Protein AF-A0A101GMG6-F1 (afdb_monomer)

Mean predicted aligned error: 16.3 Å

Radius of gyration: 25.97 Å; Cα contacts (8 Å, |Δi|>4): 126; chains: 1; bounding box: 54×66×62 Å

Solvent-accessible surface area (backbone atoms only — not comparable to full-atom values): 7579 Å² total; per-residue (Å²): 117,70,67,62,55,52,52,50,51,50,51,51,52,52,52,51,52,52,50,54,71,70,52,69,68,89,64,75,79,81,72,82,72,73,79,72,73,82,74,73,78,89,72,74,68,57,70,66,56,60,53,49,51,52,44,63,76,76,42,86,53,44,70,92,57,53,42,75,78,44,80,46,78,44,59,47,99,86,69,47,71,45,35,41,37,41,34,32,33,28,30,41,94,87,42,58,26,40,37,36,37,38,38,39,66,87,72,52,75,47,79,49,75,45,72,64,82,79,70,74,79,82,127

Sequence (123 aa):
MKTRWLAFGIVIVVAFVLWRASYVPPGYETIDYETVPVLPTERYNPPLLEIWEAMVDEIPFDNRTARGPGLIMSFDANGSFTSIQFHFFADMEGDPWVHSAFVLRNGSAYLSSQRLDYRPPRA

pLDDT: mean 71.11, std 17.3, range [32.31, 90.5]

Organism: NCBI:txid2198

Foldseek 3Di:
DVVVVVVVVVVVVVVVVVVVVVPPPPPDPPPPPPPDPDPDPPPCPDVVVVQVVVCVVPPVFDPVQKDDWDWDWDADPVRHTAKIKIWTWTDDPNFIKIWIWIQGPVRDIDIDIGGPPPDPPDD

Structure (mmCIF, N/CA/C/O backbone):
data_AF-A0A101GMG6-F1
#
_entry.id   AF-A0A101GMG6-F1
#
loop_
_atom_site.group_PDB
_atom_site.id
_atom_site.type_symbol
_atom_site.label_atom_id
_atom_site.label_alt_id
_atom_site.label_comp_id
_atom_site.label_asym_id
_atom_site.label_entity_id
_atom_site.label_seq_id
_atom_site.pdbx_PDB_ins_code
_atom_site.Cartn_x
_atom_site.Cartn_y
_atom_site.Cartn_z
_atom_site.occupancy
_atom_site.B_iso_or_equiv
_atom_site.auth_seq_id
_atom_site.auth_comp_id
_atom_site.auth_asym_id
_atom_site.auth_atom_id
_atom_site.pdbx_PDB_model_num
ATOM 1 N N . MET A 1 1 ? -29.711 39.876 42.880 1.00 57.59 1 MET A N 1
ATOM 2 C CA . MET A 1 1 ? -29.802 39.751 41.402 1.00 57.59 1 MET A CA 1
ATOM 3 C C . MET A 1 1 ? -28.690 38.890 40.797 1.00 57.59 1 MET A C 1
ATOM 5 O O . MET A 1 1 ? -29.024 38.034 39.995 1.00 57.59 1 MET A O 1
ATOM 9 N N . LYS A 1 2 ? -27.413 39.032 41.195 1.00 59.44 2 LYS A N 1
ATOM 10 C CA . LYS A 1 2 ? -26.271 38.264 40.639 1.00 59.44 2 LYS A CA 1
ATOM 11 C C . LYS A 1 2 ? -26.392 36.727 40.733 1.00 59.44 2 LYS A C 1
ATOM 13 O O . LYS A 1 2 ? -26.067 36.039 39.776 1.00 59.44 2 LYS A O 1
ATOM 18 N N . THR A 1 3 ? -26.936 36.187 41.826 1.00 65.94 3 THR A N 1
ATOM 19 C CA . THR A 1 3 ? -27.059 34.728 42.044 1.00 65.94 3 THR A CA 1
ATOM 20 C C . THR A 1 3 ? -28.036 34.043 41.083 1.00 65.94 3 THR A C 1
ATOM 22 O O . THR A 1 3 ? -27.822 32.899 40.698 1.00 65.94 3 THR A O 1
ATOM 25 N N . ARG A 1 4 ? -29.092 34.749 40.652 1.00 67.69 4 ARG A N 1
ATOM 26 C CA . ARG A 1 4 ? -30.097 34.211 39.716 1.00 67.69 4 ARG A CA 1
ATOM 27 C C . ARG A 1 4 ? -29.521 34.075 38.306 1.00 67.69 4 ARG A C 1
ATOM 29 O O . ARG A 1 4 ? -29.796 33.086 37.645 1.00 67.69 4 ARG A O 1
ATOM 36 N N . TRP A 1 5 ? -28.670 35.016 37.894 1.00 75.12 5 TRP A N 1
ATOM 37 C CA . TRP A 1 5 ? -27.958 34.962 36.614 1.00 75.12 5 TRP A CA 1
ATOM 38 C C . TRP A 1 5 ? -26.876 33.878 36.588 1.00 75.12 5 TRP A C 1
ATOM 40 O O . TRP A 1 5 ? -26.721 33.205 35.575 1.00 75.12 5 TRP A O 1
ATOM 50 N N . LEU A 1 6 ? -26.187 33.653 37.714 1.00 77.06 6 LEU A N 1
ATOM 51 C CA . LEU A 1 6 ? -25.222 32.558 37.846 1.00 77.06 6 LEU A CA 1
ATOM 52 C C . LEU A 1 6 ? -25.909 31.187 37.729 1.00 77.06 6 LEU A C 1
ATOM 54 O O . LEU A 1 6 ? -25.469 30.341 36.958 1.00 77.06 6 LEU A O 1
ATOM 58 N N . ALA A 1 7 ? -27.020 30.992 38.447 1.00 81.69 7 ALA A N 1
ATOM 59 C CA . ALA A 1 7 ? -27.808 29.764 38.364 1.00 81.69 7 ALA A CA 1
ATOM 60 C C . ALA A 1 7 ? -28.344 29.529 36.943 1.00 81.69 7 ALA A C 1
ATOM 62 O O . ALA A 1 7 ? -28.291 28.411 36.442 1.00 81.69 7 ALA A O 1
ATOM 63 N N . PHE A 1 8 ? -28.789 30.592 36.267 1.00 83.00 8 PHE A N 1
ATOM 64 C CA . PHE A 1 8 ? -29.254 30.514 34.883 1.00 83.00 8 PHE A CA 1
ATOM 65 C C . PHE A 1 8 ? -28.133 30.096 33.918 1.00 83.00 8 PHE A C 1
ATOM 67 O O . PHE A 1 8 ? -28.342 29.233 33.071 1.00 83.00 8 PHE A O 1
ATOM 74 N N . GLY A 1 9 ? -26.923 30.636 34.093 1.00 81.00 9 GLY A N 1
ATOM 75 C CA . GLY A 1 9 ? -25.751 30.238 33.311 1.00 81.00 9 GLY A CA 1
ATOM 76 C C . GLY A 1 9 ? -25.376 28.767 33.508 1.00 81.00 9 GLY A C 1
ATOM 77 O O . GLY A 1 9 ? -25.133 28.062 32.532 1.00 81.00 9 GLY A O 1
ATOM 78 N N . ILE A 1 10 ? -25.401 28.277 34.752 1.00 84.88 10 ILE A N 1
ATOM 79 C CA . ILE A 1 10 ? -25.124 26.864 35.059 1.00 84.88 10 ILE A CA 1
ATOM 80 C C . ILE A 1 10 ? -26.159 25.954 34.393 1.00 84.88 10 ILE A C 1
ATOM 82 O O . ILE A 1 10 ? -25.785 24.966 33.769 1.00 84.88 10 ILE A O 1
ATOM 86 N N . VAL A 1 11 ? -27.447 26.303 34.466 1.00 90.50 11 VAL A N 1
ATOM 87 C CA . VAL A 1 11 ? -28.518 25.522 33.828 1.00 90.50 11 VAL A CA 1
ATOM 88 C C . VAL A 1 11 ? -28.322 25.440 32.313 1.00 90.50 11 VAL A C 1
ATOM 90 O O . VAL A 1 11 ? -28.464 24.359 31.749 1.00 90.50 11 VAL A O 1
ATOM 93 N N . ILE A 1 12 ? -27.934 26.540 31.658 1.00 88.50 12 ILE A N 1
ATOM 94 C CA . ILE A 1 12 ? -27.652 26.550 30.214 1.00 88.50 12 ILE A CA 1
ATOM 95 C C . ILE A 1 12 ? -26.478 25.628 29.877 1.00 88.50 12 ILE A C 1
ATOM 97 O O . ILE A 1 12 ? -26.573 24.836 28.943 1.00 88.50 12 ILE A O 1
ATOM 101 N N . VAL A 1 13 ? -25.385 25.698 30.643 1.00 86.50 13 VAL A N 1
ATOM 102 C CA . VAL A 1 13 ? -24.205 24.852 30.412 1.00 86.50 13 VAL A CA 1
ATOM 103 C C . VAL A 1 13 ? -24.545 23.378 30.619 1.00 86.50 13 VAL A C 1
ATOM 1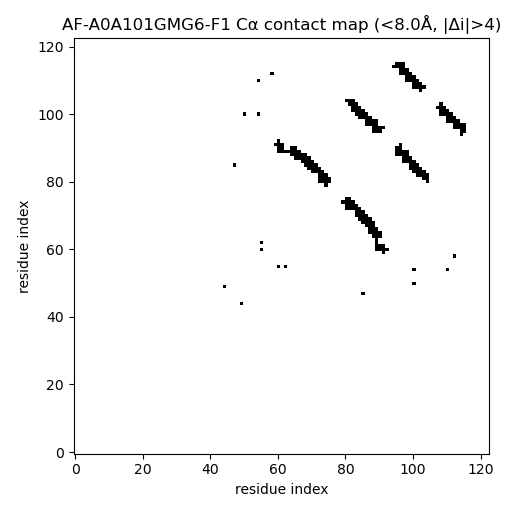05 O O . VAL A 1 13 ? -24.204 22.552 29.779 1.00 86.50 13 VAL A O 1
ATOM 108 N N . VAL A 1 14 ? -25.266 23.041 31.690 1.00 87.25 14 VAL A N 1
ATOM 109 C CA . VAL A 1 14 ? -25.686 21.661 31.973 1.00 87.25 14 VAL A CA 1
ATOM 110 C C . VAL A 1 14 ? -26.611 21.138 30.876 1.00 87.25 14 VAL A C 1
ATOM 112 O O . VAL A 1 14 ? -26.392 20.038 30.374 1.00 87.25 14 VAL A O 1
ATOM 115 N N . ALA A 1 15 ? -27.594 21.930 30.443 1.00 86.75 15 ALA A N 1
ATOM 116 C CA . ALA A 1 15 ? -28.483 21.559 29.346 1.00 86.75 15 ALA A CA 1
ATOM 117 C C . ALA A 1 15 ? -27.716 21.356 28.031 1.00 86.75 15 ALA A C 1
ATOM 119 O O . ALA A 1 15 ? -27.968 20.390 27.317 1.00 86.75 15 ALA A O 1
ATOM 120 N N . PHE A 1 16 ? -26.742 22.219 27.732 1.00 83.62 16 PHE A N 1
ATOM 121 C CA . PHE A 1 16 ? -25.915 22.107 26.532 1.00 83.62 16 PHE A CA 1
ATOM 122 C C . PHE A 1 16 ? -25.022 20.860 26.551 1.00 83.62 16 PHE A C 1
ATOM 124 O O . PHE A 1 16 ? -24.916 20.163 25.544 1.00 83.62 16 PHE A O 1
ATOM 131 N N . VAL A 1 17 ? -24.416 20.540 27.697 1.00 80.69 17 VAL A N 1
ATOM 132 C CA . VAL A 1 17 ? -23.597 19.330 27.861 1.00 80.69 17 VAL A CA 1
ATOM 133 C C . VAL A 1 17 ? -24.455 18.073 27.736 1.00 80.69 17 VAL A C 1
ATOM 135 O O . VAL A 1 17 ? -24.078 17.160 27.008 1.00 80.69 17 VAL A O 1
ATOM 138 N N . LEU A 1 18 ? -25.629 18.036 28.374 1.00 83.81 18 LEU A N 1
ATOM 139 C CA . LEU A 1 18 ? -26.563 16.910 28.262 1.00 83.81 18 LEU A CA 1
ATOM 140 C C . LEU A 1 18 ? -27.089 16.743 26.833 1.00 83.81 18 LEU A C 1
ATOM 142 O O . LEU A 1 18 ? -27.186 15.621 26.338 1.00 83.81 18 LEU A O 1
ATOM 146 N N . TRP A 1 19 ? -27.374 17.846 26.141 1.00 79.75 19 TRP A N 1
ATOM 147 C CA . TRP A 1 19 ? -27.766 17.816 24.736 1.00 79.75 19 TRP A CA 1
ATOM 148 C C . TRP A 1 19 ? -26.637 17.299 23.837 1.00 79.75 19 TRP A C 1
ATOM 150 O O . TRP A 1 19 ? -26.870 16.450 22.987 1.00 79.75 19 TRP A O 1
ATOM 160 N N . ARG A 1 20 ? -25.390 17.731 24.053 1.00 72.69 20 ARG A N 1
ATOM 161 C CA . ARG A 1 20 ? -24.231 17.226 23.295 1.00 72.69 20 ARG A CA 1
ATOM 162 C C . ARG A 1 20 ? -23.899 15.770 23.607 1.00 72.69 20 ARG A C 1
ATOM 164 O O . ARG A 1 20 ? -23.458 15.071 22.707 1.00 72.69 20 ARG A O 1
ATOM 171 N N . ALA A 1 21 ? -24.124 15.317 24.837 1.00 69.94 21 ALA A N 1
ATOM 172 C CA . ALA A 1 21 ? -23.944 13.918 25.219 1.00 69.94 21 ALA A CA 1
ATOM 173 C C . ALA A 1 21 ? -25.036 13.003 24.637 1.00 69.94 21 ALA A C 1
ATOM 175 O O . ALA A 1 21 ? -24.769 11.843 24.347 1.00 69.94 21 ALA A O 1
ATOM 176 N N . SER A 1 22 ? -26.254 13.523 24.448 1.00 69.19 22 SER A N 1
ATOM 177 C CA . SER A 1 22 ? -27.352 12.813 23.770 1.00 69.19 22 SER A CA 1
ATOM 178 C C . SER A 1 22 ? -27.296 12.938 22.245 1.00 69.19 22 SER A C 1
ATOM 180 O O . SER A 1 22 ? -27.883 12.121 21.538 1.00 69.19 22 SER A O 1
ATOM 182 N N . TYR A 1 23 ? -26.554 13.917 21.725 1.00 62.00 23 TYR A N 1
ATOM 183 C CA . TYR A 1 23 ? -26.248 14.037 20.308 1.00 62.00 23 TYR A CA 1
ATOM 184 C C . TYR A 1 23 ? -25.135 13.059 19.929 1.00 62.00 23 TYR A C 1
ATOM 186 O O . TYR A 1 23 ? -23.961 13.416 19.834 1.00 62.00 23 TYR A O 1
ATOM 194 N N . VAL A 1 24 ? -25.522 11.811 19.686 1.00 56.03 24 VAL A N 1
ATOM 195 C CA . VAL A 1 24 ? -24.727 10.899 18.866 1.00 56.03 24 VAL A CA 1
ATOM 196 C C . VAL A 1 24 ? -24.860 11.435 17.435 1.00 56.03 24 VAL A C 1
ATOM 198 O O . VAL A 1 24 ? -25.974 11.424 16.904 1.00 56.03 24 VAL A O 1
ATOM 201 N N . PRO A 1 25 ? -23.792 11.981 16.810 1.00 53.28 25 PRO A N 1
ATOM 202 C CA . PRO A 1 25 ? -23.842 12.266 15.378 1.00 53.28 25 PRO A CA 1
ATOM 203 C C . PRO A 1 25 ? -24.280 10.972 14.695 1.00 53.28 25 PRO A C 1
ATOM 205 O O . PRO A 1 25 ? -23.832 9.930 15.172 1.00 53.28 25 PRO A O 1
ATOM 208 N N . PRO A 1 26 ? -25.127 10.994 13.650 1.00 50.41 26 PRO A N 1
ATOM 209 C CA . PRO A 1 26 ? -25.463 9.779 12.920 1.00 50.41 26 PRO A CA 1
ATOM 210 C C . PRO A 1 26 ? -24.149 9.111 12.519 1.00 50.41 26 PRO A C 1
ATOM 212 O O . PRO A 1 26 ? -23.423 9.590 11.648 1.00 50.41 26 PRO A O 1
ATOM 215 N N . GLY A 1 27 ? -23.786 8.085 13.287 1.00 46.09 27 GLY A N 1
ATOM 216 C CA . GLY A 1 27 ? -22.627 7.273 13.027 1.00 46.09 27 GLY A CA 1
ATOM 217 C C . GLY A 1 27 ? -22.913 6.592 11.712 1.00 46.09 27 GLY A C 1
ATOM 218 O O . GLY A 1 27 ? -24.055 6.199 11.461 1.00 46.09 27 GLY A O 1
ATOM 219 N N . TYR A 1 28 ? -21.885 6.510 10.874 1.00 41.25 28 TYR A N 1
ATOM 220 C CA . TYR A 1 28 ? -21.851 5.582 9.756 1.00 41.25 28 TYR A CA 1
ATOM 221 C C . TYR A 1 28 ? -22.570 4.306 10.162 1.00 41.25 28 TYR A C 1
ATOM 223 O O . TYR A 1 28 ? -22.289 3.793 11.249 1.00 41.25 28 TYR A O 1
ATOM 231 N N . GLU A 1 29 ? -23.526 3.892 9.328 1.00 38.75 29 GLU A N 1
ATOM 232 C CA . GLU A 1 29 ? -24.294 2.665 9.491 1.00 38.75 29 GLU A CA 1
ATOM 233 C C . GLU A 1 29 ? -23.401 1.618 10.149 1.00 38.75 29 GLU A C 1
ATOM 235 O O . GLU A 1 29 ? -22.353 1.250 9.611 1.00 38.75 29 GLU A O 1
ATOM 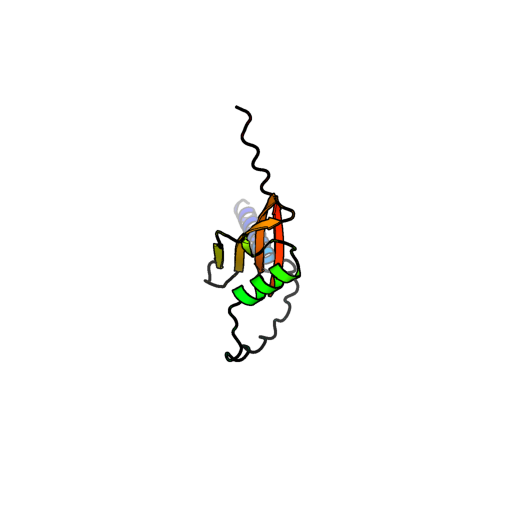240 N N . THR A 1 30 ? -23.753 1.218 11.370 1.00 41.06 30 THR A N 1
ATOM 241 C CA . THR A 1 30 ? -23.163 0.037 11.979 1.00 41.06 30 THR A CA 1
ATOM 242 C C . THR A 1 30 ? -23.575 -1.114 11.086 1.00 41.06 30 THR A C 1
ATOM 244 O O . THR A 1 30 ? -24.676 -1.641 11.210 1.00 41.06 30 THR A O 1
ATOM 247 N N . ILE A 1 31 ? -22.714 -1.435 10.124 1.00 40.81 31 ILE A N 1
ATOM 248 C CA . ILE A 1 31 ? -22.756 -2.697 9.412 1.00 40.81 31 ILE A CA 1
ATOM 249 C C . ILE A 1 31 ? -22.563 -3.739 10.508 1.00 40.81 31 ILE A C 1
ATOM 251 O O . ILE A 1 31 ? -21.506 -3.781 11.143 1.00 40.81 31 ILE A O 1
ATOM 255 N N . ASP A 1 32 ? -23.611 -4.512 10.781 1.00 32.62 32 ASP A N 1
ATOM 256 C CA . ASP A 1 32 ? -23.504 -5.714 11.593 1.00 32.62 32 ASP A CA 1
ATOM 257 C C . ASP A 1 32 ? -22.486 -6.623 10.904 1.00 32.62 32 ASP A C 1
ATOM 259 O O . ASP A 1 32 ? -22.763 -7.255 9.885 1.00 32.62 32 ASP A O 1
ATOM 263 N N . TYR A 1 33 ? -21.264 -6.649 11.431 1.00 37.41 33 TYR A N 1
ATOM 264 C CA . TYR A 1 33 ? -20.312 -7.681 11.073 1.00 37.41 33 TYR A CA 1
ATOM 265 C C . TYR A 1 33 ? -20.753 -8.938 11.812 1.00 37.41 33 TYR A C 1
ATOM 267 O O . TYR A 1 33 ? -20.390 -9.155 12.970 1.00 37.41 33 TYR A O 1
ATOM 275 N N . GLU A 1 34 ? -21.537 -9.778 11.134 1.00 32.59 34 GLU A N 1
ATOM 276 C CA . GLU A 1 34 ? -21.513 -11.204 11.431 1.00 32.59 34 GLU A CA 1
ATOM 277 C C . GLU A 1 34 ? -20.041 -11.611 11.437 1.00 32.59 34 GLU A C 1
ATOM 279 O O . GLU A 1 34 ? -19.308 -11.404 10.466 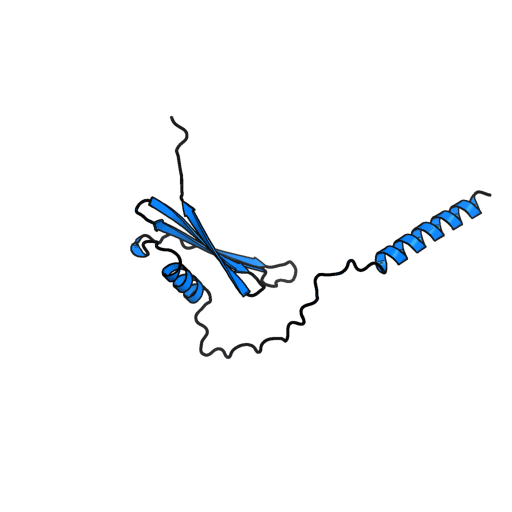1.00 32.59 34 GLU A O 1
ATOM 284 N N . THR A 1 35 ? -19.578 -12.092 12.587 1.00 40.66 35 THR A N 1
ATOM 285 C CA . THR A 1 35 ? -18.223 -12.605 12.728 1.00 40.66 35 THR A CA 1
ATOM 286 C C . THR A 1 35 ? -18.111 -13.802 11.799 1.00 40.66 35 THR A C 1
ATOM 288 O O . THR A 1 35 ? -18.558 -14.903 12.113 1.00 40.66 35 THR A O 1
ATOM 291 N N . VAL A 1 36 ? -17.572 -13.554 10.604 1.00 39.44 36 VAL A N 1
ATOM 292 C CA . VAL A 1 36 ? -17.289 -14.591 9.618 1.00 39.44 36 VAL A CA 1
ATOM 293 C C . VAL A 1 36 ? -16.435 -15.638 10.335 1.00 39.44 36 VAL A C 1
ATOM 295 O O . VAL A 1 36 ? -15.435 -15.267 10.962 1.00 39.44 36 VAL A O 1
ATOM 298 N N . PRO A 1 37 ? -16.836 -16.921 10.328 1.00 40.97 37 PRO A N 1
ATOM 299 C CA . PRO A 1 37 ? -16.118 -17.953 11.052 1.00 40.97 37 PRO A CA 1
ATOM 300 C C . PRO A 1 37 ? -14.668 -17.967 10.580 1.00 40.97 37 PRO A C 1
ATOM 302 O O . PRO A 1 37 ? -14.398 -17.956 9.378 1.00 40.97 37 PRO A O 1
ATOM 305 N N . VAL A 1 38 ? -13.750 -17.966 11.548 1.00 43.72 38 VAL A N 1
ATOM 306 C CA . VAL A 1 38 ? -12.312 -18.127 11.325 1.00 43.72 38 VAL A CA 1
ATOM 307 C C . VAL A 1 38 ? -12.127 -19.307 10.376 1.00 43.72 38 VAL A C 1
ATOM 309 O O . VAL A 1 38 ? -12.454 -20.442 10.728 1.00 43.72 38 VAL A O 1
ATOM 312 N N . LEU A 1 39 ? -11.681 -19.027 9.148 1.00 34.47 39 LEU A N 1
ATOM 313 C CA . LEU A 1 39 ? -11.496 -20.064 8.143 1.00 34.47 39 LEU A CA 1
ATOM 314 C C . LEU A 1 39 ? -10.448 -21.066 8.660 1.00 34.47 39 LEU A C 1
ATOM 316 O O . LEU A 1 39 ? -9.390 -20.644 9.136 1.00 34.47 39 LEU A O 1
ATOM 320 N N . PRO A 1 40 ? -10.736 -22.380 8.610 1.00 32.31 40 PRO A N 1
ATOM 321 C CA . PRO A 1 40 ? -9.855 -23.400 9.151 1.00 32.31 40 PRO A CA 1
ATOM 322 C C . PRO A 1 40 ? -8.479 -23.374 8.480 1.00 32.31 40 PRO A C 1
ATOM 324 O O . PRO A 1 40 ? -8.331 -23.262 7.263 1.00 32.31 40 PRO A O 1
ATOM 327 N N . THR A 1 41 ? -7.470 -23.498 9.332 1.00 41.78 41 THR A N 1
ATOM 328 C CA . THR A 1 41 ? -6.043 -23.207 9.157 1.00 41.78 41 THR A CA 1
ATOM 329 C C . THR A 1 41 ? -5.288 -24.098 8.160 1.00 41.78 41 THR A C 1
ATOM 331 O O . THR A 1 41 ? -4.068 -24.007 8.072 1.00 41.78 41 THR A O 1
ATOM 334 N N . GLU A 1 42 ? -5.967 -24.948 7.388 1.00 34.38 42 GLU A N 1
ATOM 335 C CA . GLU A 1 42 ? -5.318 -25.886 6.454 1.00 34.38 42 GLU A CA 1
ATOM 336 C C . GLU A 1 42 ? -4.981 -25.260 5.090 1.00 34.38 42 GLU A C 1
ATOM 338 O O . GLU A 1 42 ? -4.323 -25.884 4.260 1.00 34.38 42 GLU A O 1
ATOM 343 N N . ARG A 1 43 ? -5.395 -24.007 4.859 1.00 33.75 43 ARG A N 1
ATOM 344 C CA . ARG A 1 43 ? -5.192 -23.276 3.598 1.00 33.75 43 ARG A CA 1
ATOM 345 C C . ARG A 1 43 ? -4.567 -21.888 3.793 1.00 33.75 43 ARG A C 1
ATOM 347 O O . ARG A 1 43 ? -4.779 -21.008 2.969 1.00 33.75 43 ARG A O 1
ATOM 354 N N . TYR A 1 44 ? -3.834 -21.671 4.889 1.00 37.09 44 TYR A N 1
ATOM 355 C CA . TYR A 1 44 ? -3.194 -20.382 5.173 1.00 37.09 44 TYR A CA 1
ATOM 356 C C . TYR A 1 44 ? -1.941 -20.211 4.305 1.00 37.09 44 TYR A C 1
ATOM 358 O O . TYR A 1 44 ? -0.809 -20.392 4.754 1.00 37.09 44 TYR A O 1
ATOM 366 N N . ASN A 1 45 ? -2.152 -19.882 3.033 1.00 40.69 45 ASN A N 1
ATOM 367 C CA . ASN A 1 45 ? -1.129 -19.210 2.254 1.00 40.69 45 ASN A CA 1
ATOM 368 C C . ASN A 1 45 ? -0.968 -17.825 2.903 1.00 40.69 45 ASN A C 1
ATOM 370 O O . ASN A 1 45 ? -1.974 -17.151 3.125 1.00 40.69 45 ASN A O 1
ATOM 374 N N . PRO A 1 46 ? 0.234 -17.406 3.329 1.00 50.53 46 PRO A N 1
ATOM 375 C CA . PRO A 1 46 ? 0.389 -16.105 3.963 1.00 50.53 46 PRO A CA 1
ATOM 376 C C . PRO A 1 46 ? -0.182 -15.025 3.027 1.00 50.53 46 PRO A C 1
ATOM 378 O O . PRO A 1 46 ? 0.054 -15.117 1.823 1.00 50.53 46 PRO A O 1
ATOM 381 N N . PRO A 1 47 ? -0.877 -13.991 3.543 1.00 63.81 47 PRO A N 1
ATOM 382 C CA . PRO A 1 47 ? -1.533 -12.964 2.720 1.00 63.81 47 PRO A CA 1
ATOM 383 C C . PRO A 1 47 ? -0.582 -12.306 1.710 1.00 63.81 47 PRO A C 1
ATOM 385 O O . PRO A 1 47 ? -1.011 -11.803 0.683 1.00 63.81 47 PRO A O 1
ATOM 388 N N . LEU A 1 48 ? 0.728 -12.360 1.962 1.00 66.25 48 LEU A N 1
ATOM 389 C CA . LEU A 1 48 ? 1.771 -11.954 1.025 1.00 66.25 48 LEU A CA 1
ATOM 390 C C . LEU A 1 48 ? 1.760 -12.697 -0.314 1.00 66.25 48 LEU A C 1
ATOM 392 O O . LEU A 1 48 ? 2.030 -12.052 -1.320 1.00 66.25 48 LEU A O 1
ATOM 396 N N . LEU A 1 49 ? 1.498 -14.009 -0.347 1.00 72.88 49 LEU A N 1
ATOM 397 C CA . LEU A 1 49 ? 1.506 -14.753 -1.609 1.00 72.88 49 LEU A CA 1
ATOM 398 C C . LEU A 1 49 ? 0.297 -14.371 -2.464 1.00 72.88 49 LEU A C 1
ATOM 400 O O . LEU A 1 49 ? 0.464 -14.096 -3.641 1.00 72.88 49 LEU A O 1
ATOM 404 N N . GLU A 1 50 ? -0.883 -14.262 -1.856 1.00 74.38 50 GLU A N 1
ATOM 405 C CA . GLU A 1 50 ? -2.099 -13.827 -2.555 1.00 74.38 50 GLU A CA 1
ATOM 406 C C . GLU A 1 50 ? -1.971 -12.383 -3.059 1.00 74.38 50 GLU A C 1
ATOM 408 O O . GLU A 1 50 ? -2.329 -12.084 -4.194 1.00 74.38 50 GLU A O 1
ATOM 413 N N . ILE A 1 51 ? -1.399 -11.486 -2.246 1.00 74.00 51 ILE A N 1
ATOM 414 C CA . ILE A 1 51 ? -1.086 -10.112 -2.665 1.00 74.00 51 ILE A CA 1
ATOM 415 C C . ILE A 1 51 ? -0.098 -10.120 -3.835 1.00 74.00 51 ILE A C 1
ATOM 417 O O . ILE A 1 51 ? -0.267 -9.364 -4.788 1.00 74.00 51 ILE A O 1
ATOM 421 N N . TRP A 1 52 ? 0.939 -10.952 -3.761 1.00 79.44 52 TRP A N 1
ATOM 422 C CA . TRP A 1 52 ? 1.946 -11.063 -4.808 1.00 79.44 52 TRP A CA 1
ATOM 423 C C . TRP A 1 52 ? 1.354 -11.583 -6.121 1.00 79.44 52 TRP A C 1
ATOM 425 O O . TRP A 1 52 ? 1.589 -10.986 -7.167 1.00 79.44 52 TRP A O 1
ATOM 435 N N . GLU A 1 53 ? 0.565 -12.654 -6.062 1.00 81.25 53 GLU A N 1
ATOM 436 C CA . GLU A 1 53 ? -0.145 -13.229 -7.208 1.00 81.25 53 GLU A CA 1
ATOM 437 C C . GLU A 1 53 ? -1.090 -12.198 -7.835 1.00 81.25 53 GLU A C 1
ATOM 439 O O . GLU A 1 53 ? -0.983 -11.933 -9.029 1.00 81.25 53 GLU A O 1
ATOM 444 N N . ALA A 1 54 ? -1.903 -11.508 -7.028 1.00 79.19 54 ALA A N 1
ATOM 445 C CA . ALA A 1 54 ? -2.778 -10.441 -7.514 1.00 79.19 54 ALA A CA 1
ATOM 446 C C . ALA A 1 54 ? -1.999 -9.301 -8.189 1.00 79.19 54 ALA A C 1
ATOM 448 O O . ALA A 1 54 ? -2.443 -8.743 -9.188 1.00 79.19 54 ALA A O 1
ATOM 449 N N . MET A 1 55 ? -0.820 -8.944 -7.672 1.00 78.69 55 MET A N 1
ATOM 450 C CA . MET A 1 55 ? 0.028 -7.943 -8.316 1.00 78.69 55 MET A CA 1
ATOM 451 C C . MET A 1 55 ? 0.588 -8.433 -9.649 1.00 78.69 55 MET A C 1
ATOM 453 O O . MET A 1 55 ? 0.606 -7.652 -10.593 1.00 78.69 55 MET A O 1
ATOM 457 N N . VAL A 1 56 ? 1.040 -9.686 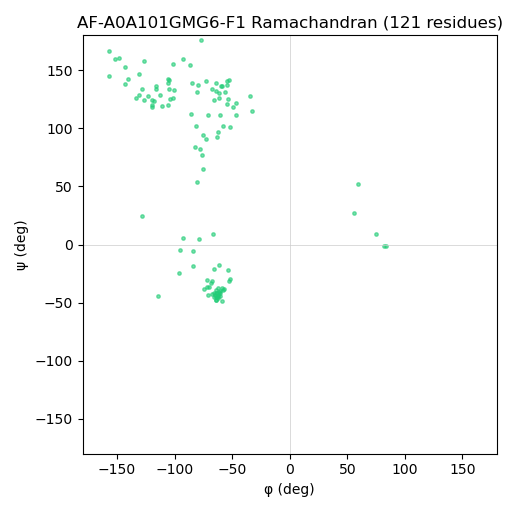-9.735 1.00 82.38 56 VAL A N 1
ATOM 458 C CA . VAL A 1 56 ? 1.540 -10.279 -10.987 1.00 82.38 56 VAL A CA 1
ATOM 459 C C . VAL A 1 56 ? 0.440 -10.344 -12.050 1.00 82.38 56 VAL A C 1
ATOM 461 O O . VAL A 1 56 ? 0.724 -10.102 -13.222 1.00 82.38 56 VAL A O 1
ATOM 464 N N . ASP A 1 57 ? -0.795 -10.638 -11.647 1.00 79.06 57 ASP A N 1
ATOM 465 C CA . ASP A 1 57 ? -1.932 -10.758 -12.562 1.00 79.06 57 ASP A CA 1
ATOM 466 C C . ASP A 1 57 ? -2.427 -9.393 -13.072 1.00 79.06 57 ASP A C 1
ATOM 468 O O . ASP A 1 57 ? -2.775 -9.256 -14.245 1.00 79.06 57 ASP A O 1
ATOM 472 N N . GLU A 1 58 ? -2.432 -8.368 -12.214 1.00 79.50 58 GLU A N 1
ATOM 473 C CA . GLU A 1 58 ? -3.026 -7.058 -12.524 1.00 79.50 58 GLU A CA 1
ATOM 474 C C . GLU A 1 58 ? -2.013 -6.019 -13.030 1.00 79.50 58 GLU A C 1
ATOM 476 O O . GLU A 1 58 ? -2.381 -5.057 -13.710 1.00 79.50 58 GLU A O 1
ATOM 481 N N . ILE A 1 59 ? -0.730 -6.162 -12.684 1.00 81.06 59 ILE A N 1
ATOM 482 C CA . ILE A 1 59 ? 0.306 -5.168 -12.973 1.00 81.06 59 ILE A CA 1
ATOM 483 C C . ILE A 1 59 ? 1.390 -5.805 -13.859 1.00 81.06 59 ILE A C 1
ATOM 485 O O . ILE A 1 59 ? 2.098 -6.704 -13.410 1.00 81.06 59 ILE A O 1
ATOM 489 N N . PRO A 1 60 ? 1.619 -5.301 -15.088 1.00 85.25 60 PRO A N 1
ATOM 490 C CA . PRO A 1 60 ? 2.550 -5.905 -16.044 1.00 85.25 60 PRO A CA 1
ATOM 491 C C . PRO A 1 60 ? 4.025 -5.537 -15.772 1.00 85.25 60 PRO A C 1
ATOM 493 O O . PRO A 1 60 ? 4.718 -5.016 -16.647 1.00 85.25 60 PRO A O 1
ATOM 496 N N . PHE A 1 61 ? 4.520 -5.7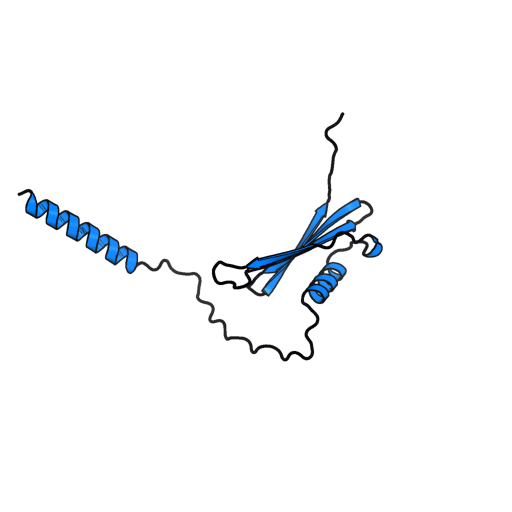68 -14.556 1.00 84.94 61 PHE A N 1
ATOM 497 C CA . PHE A 1 61 ? 5.933 -5.566 -14.207 1.00 84.94 61 PHE A CA 1
ATOM 498 C C . PHE A 1 61 ? 6.791 -6.807 -14.520 1.00 84.94 61 PHE A C 1
ATOM 500 O O . PHE A 1 61 ? 6.307 -7.940 -14.516 1.00 84.94 61 PHE A O 1
ATOM 507 N N . ASP A 1 62 ? 8.094 -6.622 -14.752 1.00 87.75 62 ASP A N 1
ATOM 508 C CA . ASP A 1 62 ? 9.038 -7.733 -14.912 1.00 87.75 62 ASP A CA 1
ATOM 509 C C . ASP A 1 62 ? 9.478 -8.271 -13.545 1.00 87.75 62 ASP A C 1
ATOM 511 O O . ASP A 1 62 ? 10.362 -7.725 -12.879 1.00 87.75 62 ASP A O 1
ATOM 515 N N . ASN A 1 63 ? 8.900 -9.403 -13.148 1.00 84.00 63 ASN A N 1
ATOM 516 C CA . ASN A 1 63 ? 9.223 -10.103 -11.906 1.00 84.00 63 ASN A CA 1
ATOM 517 C C . ASN A 1 63 ? 10.736 -10.390 -11.739 1.00 84.00 63 ASN A C 1
ATOM 519 O O . ASN A 1 63 ? 11.265 -10.339 -10.632 1.00 84.00 63 ASN A O 1
ATOM 523 N N . ARG A 1 64 ? 11.498 -10.600 -12.822 1.00 88.44 64 ARG A N 1
ATOM 524 C CA . ARG A 1 64 ? 12.952 -10.860 -12.724 1.00 88.44 64 ARG A CA 1
ATOM 525 C C . ARG A 1 64 ? 13.748 -9.669 -12.198 1.00 88.44 64 ARG A C 1
ATOM 527 O O . ARG A 1 64 ? 14.868 -9.844 -11.723 1.00 88.44 64 ARG A O 1
ATOM 534 N N . THR A 1 65 ? 13.182 -8.473 -12.304 1.00 88.44 65 THR A N 1
ATOM 535 C CA . THR A 1 65 ? 13.787 -7.223 -11.833 1.00 88.44 65 THR A CA 1
ATOM 536 C C . THR A 1 65 ? 13.319 -6.835 -10.430 1.00 88.44 65 THR A C 1
ATOM 538 O O . THR A 1 65 ? 13.842 -5.873 -9.859 1.00 88.44 65 THR A O 1
ATOM 541 N N . ALA A 1 66 ? 12.374 -7.597 -9.861 1.00 87.44 66 ALA A N 1
ATOM 542 C CA . ALA A 1 66 ? 11.789 -7.323 -8.562 1.00 87.44 66 ALA A CA 1
ATOM 543 C C . ALA A 1 66 ? 12.846 -7.349 -7.453 1.00 87.44 66 ALA A C 1
ATOM 545 O O . ALA A 1 66 ? 13.596 -8.313 -7.281 1.00 87.44 66 ALA A O 1
ATOM 546 N N . ARG A 1 67 ? 12.913 -6.265 -6.680 1.00 86.19 67 ARG A N 1
ATOM 547 C CA . ARG A 1 67 ? 13.915 -6.068 -5.630 1.00 86.19 67 ARG A CA 1
ATOM 548 C C . ARG A 1 67 ? 13.406 -5.176 -4.507 1.00 86.19 67 ARG A C 1
ATOM 550 O O . ARG A 1 67 ? 12.486 -4.382 -4.682 1.00 86.19 67 ARG A O 1
ATOM 557 N N . GLY A 1 68 ? 14.064 -5.283 -3.355 1.00 83.75 68 GLY A N 1
ATOM 558 C CA . GLY A 1 68 ? 13.768 -4.475 -2.170 1.00 83.75 68 GLY A CA 1
ATOM 559 C C . GLY A 1 68 ? 12.337 -4.637 -1.646 1.00 83.75 68 GLY A C 1
ATOM 560 O O . GLY A 1 68 ? 11.668 -3.618 -1.485 1.00 83.75 68 GLY A O 1
ATOM 561 N N . PRO A 1 69 ? 11.849 -5.870 -1.403 1.00 86.19 69 PRO A N 1
ATOM 562 C CA . PRO A 1 69 ? 10.531 -6.061 -0.819 1.00 86.19 69 PRO A CA 1
ATOM 563 C C . PRO A 1 69 ? 10.488 -5.477 0.597 1.00 86.19 69 PRO A C 1
ATOM 565 O O . PRO A 1 69 ? 11.361 -5.747 1.426 1.00 86.19 69 PRO A O 1
ATOM 568 N N . GLY A 1 70 ? 9.453 -4.697 0.876 1.00 85.44 70 GLY A N 1
ATOM 569 C CA . GLY A 1 70 ? 9.174 -4.107 2.173 1.00 85.44 70 GLY A CA 1
ATOM 570 C C . GLY A 1 70 ? 7.746 -4.408 2.604 1.00 85.44 70 GLY A C 1
ATOM 571 O O . GLY A 1 70 ? 6.802 -4.254 1.831 1.00 85.44 70 GLY A O 1
ATOM 572 N N . LEU A 1 71 ? 7.592 -4.826 3.859 1.00 85.06 71 LEU A N 1
ATOM 573 C CA . LEU A 1 71 ? 6.301 -5.052 4.496 1.00 85.06 71 LEU A CA 1
ATOM 574 C C . LEU A 1 71 ? 6.161 -4.100 5.680 1.00 85.06 71 LEU A C 1
ATOM 576 O O . LEU A 1 71 ? 6.982 -4.114 6.595 1.00 85.06 71 LEU A O 1
ATOM 580 N N . ILE A 1 72 ? 5.107 -3.296 5.672 1.00 85.69 72 ILE A N 1
ATOM 581 C CA . ILE A 1 72 ? 4.759 -2.386 6.758 1.00 85.69 72 ILE A CA 1
ATOM 582 C C . ILE A 1 72 ? 3.381 -2.791 7.262 1.00 85.69 72 ILE A C 1
ATOM 584 O O . ILE A 1 72 ? 2.425 -2.856 6.495 1.00 85.69 72 ILE A O 1
ATOM 588 N N . MET A 1 73 ? 3.280 -3.067 8.558 1.00 84.75 73 MET A N 1
ATOM 589 C CA . MET A 1 73 ? 2.011 -3.355 9.218 1.00 84.75 73 MET A CA 1
ATOM 590 C C . MET A 1 73 ? 1.691 -2.226 10.184 1.00 84.75 73 MET A C 1
ATOM 592 O O . MET A 1 73 ? 2.520 -1.861 11.017 1.00 84.75 73 MET A O 1
ATOM 596 N N . SER A 1 74 ? 0.486 -1.688 10.065 1.00 83.44 74 SER A N 1
ATOM 597 C CA . SER A 1 74 ? -0.032 -0.656 10.951 1.00 83.44 74 SER A CA 1
ATOM 598 C C . SER A 1 74 ? -1.047 -1.254 11.917 1.00 83.44 74 SER A C 1
ATOM 600 O O . SER A 1 74 ? -1.845 -2.119 11.548 1.00 83.44 74 SER A O 1
ATOM 602 N N . PHE A 1 75 ? -1.015 -0.773 13.158 1.00 82.19 75 PHE A N 1
ATOM 603 C CA . PHE A 1 75 ? -1.916 -1.176 14.232 1.00 82.19 75 PHE A CA 1
ATOM 604 C C . PHE A 1 75 ? -2.494 0.074 14.896 1.00 82.19 75 PHE A C 1
ATOM 606 O O . PHE A 1 75 ? -1.836 1.114 14.962 1.00 82.19 75 PHE A O 1
ATOM 613 N N . ASP A 1 76 ? -3.733 -0.014 15.366 1.00 82.69 76 ASP A N 1
ATOM 614 C CA . ASP A 1 76 ? -4.350 1.026 16.179 1.00 82.69 76 ASP A CA 1
ATOM 615 C C . ASP A 1 76 ? -3.846 0.977 17.632 1.00 82.69 76 ASP A C 1
ATOM 617 O O . ASP A 1 76 ? -3.081 0.097 18.033 1.00 82.69 76 ASP A O 1
ATOM 621 N N . ALA A 1 77 ? -4.282 1.942 18.446 1.00 81.94 77 ALA A N 1
ATOM 622 C CA . ALA A 1 77 ? -3.889 2.043 19.853 1.00 81.94 77 ALA A CA 1
ATOM 623 C C . ALA A 1 77 ? -4.314 0.830 20.705 1.00 81.94 77 ALA A C 1
ATOM 625 O O . ALA A 1 77 ? -3.759 0.620 21.781 1.00 81.94 77 ALA A O 1
ATOM 626 N N . ASN A 1 78 ? -5.267 0.026 20.223 1.00 83.81 78 ASN A N 1
ATOM 627 C CA . ASN A 1 78 ? -5.738 -1.186 20.888 1.00 83.81 78 ASN A CA 1
ATOM 628 C C . ASN A 1 78 ? -4.982 -2.436 20.404 1.00 83.81 78 ASN A C 1
ATOM 630 O O . ASN A 1 78 ? -5.346 -3.552 20.770 1.00 83.81 78 ASN A O 1
ATOM 634 N N . GLY A 1 79 ? -3.959 -2.267 19.559 1.00 73.25 79 GLY A N 1
ATOM 635 C CA . GLY A 1 79 ? -3.202 -3.360 18.957 1.00 73.25 79 GLY A CA 1
ATOM 636 C C . GLY A 1 79 ? -3.955 -4.087 17.843 1.00 73.25 79 GLY A C 1
ATOM 637 O O . GLY A 1 79 ? -3.488 -5.126 17.378 1.00 73.25 79 GLY A O 1
ATOM 638 N N . SER A 1 80 ? -5.104 -3.570 17.393 1.00 75.25 80 SER A N 1
ATOM 639 C CA . SER A 1 80 ? -5.811 -4.145 16.251 1.00 75.25 80 SER A CA 1
ATOM 640 C C . SER A 1 80 ? -5.162 -3.685 14.956 1.00 75.25 80 SER A C 1
ATOM 642 O O . SER A 1 80 ? -4.832 -2.516 14.778 1.00 75.25 80 SER A O 1
ATOM 644 N N . PHE A 1 81 ? -5.004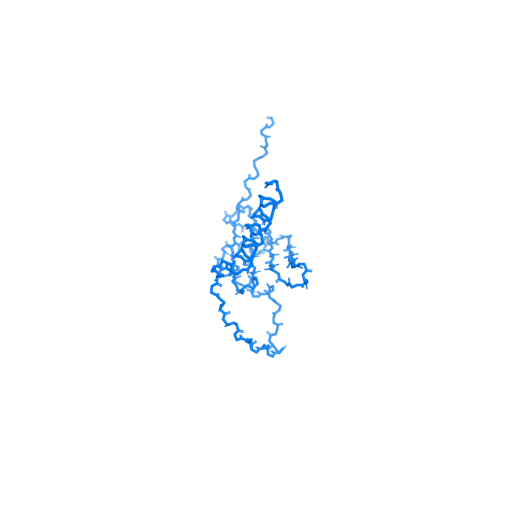 -4.616 14.028 1.00 77.25 81 PHE A N 1
ATOM 645 C CA . PHE A 1 81 ? -4.475 -4.349 12.702 1.00 77.25 81 PHE A CA 1
ATOM 646 C C . PHE A 1 81 ? -5.318 -3.309 11.933 1.00 77.25 81 PHE A C 1
ATOM 648 O O . PHE A 1 81 ? -6.549 -3.389 11.919 1.00 77.25 81 PHE A O 1
ATOM 655 N N . THR A 1 82 ? -4.661 -2.356 11.265 1.00 80.19 82 THR A N 1
ATOM 656 C CA . THR A 1 82 ? -5.309 -1.326 10.435 1.00 80.19 82 THR A CA 1
ATOM 657 C C . THR A 1 82 ? -4.980 -1.455 8.950 1.00 80.19 82 THR A C 1
ATOM 659 O O . THR A 1 82 ? -5.898 -1.354 8.129 1.00 80.19 82 THR A O 1
ATOM 662 N N . SER A 1 83 ? -3.713 -1.687 8.590 1.00 81.75 83 SER A N 1
ATOM 663 C CA . SER A 1 83 ? -3.299 -1.889 7.194 1.00 81.75 83 SER A CA 1
ATOM 664 C C . SER A 1 83 ? -1.981 -2.658 7.029 1.00 81.75 83 SER A C 1
ATOM 666 O O . SER A 1 83 ? -1.062 -2.521 7.839 1.00 81.75 83 SER A O 1
ATOM 668 N N . ILE A 1 84 ? -1.889 -3.479 5.975 1.00 82.69 84 ILE A N 1
ATOM 669 C CA . ILE A 1 84 ? -0.659 -4.101 5.469 1.00 82.69 84 ILE A CA 1
ATOM 670 C C . ILE A 1 84 ? -0.310 -3.304 4.225 1.00 82.69 84 ILE A C 1
ATOM 672 O O . ILE A 1 84 ? -1.121 -3.217 3.308 1.00 82.69 84 ILE A O 1
ATOM 676 N N . GLN A 1 85 ? 0.897 -2.768 4.169 1.00 85.69 85 GLN A N 1
ATOM 677 C CA . GLN A 1 85 ? 1.489 -2.262 2.946 1.00 85.69 85 GLN A CA 1
ATOM 678 C C . GLN A 1 85 ? 2.638 -3.181 2.550 1.00 85.69 85 GLN A C 1
ATOM 680 O O . GLN A 1 85 ? 3.617 -3.315 3.282 1.00 85.69 85 GLN A O 1
ATOM 685 N N . PHE A 1 86 ? 2.530 -3.785 1.377 1.00 85.38 86 PHE A N 1
ATOM 686 C CA . PHE A 1 86 ? 3.628 -4.476 0.723 1.00 85.38 86 PHE A CA 1
ATOM 687 C C . PHE A 1 86 ? 4.129 -3.604 -0.422 1.00 85.38 86 PHE A C 1
ATOM 689 O O . PHE A 1 86 ? 3.321 -3.069 -1.171 1.00 85.38 86 PHE A O 1
ATOM 696 N N . HIS A 1 87 ? 5.435 -3.419 -0.558 1.00 86.69 87 HIS A N 1
ATOM 697 C CA . HIS A 1 87 ? 6.004 -2.648 -1.658 1.00 86.69 87 HIS A CA 1
ATOM 698 C C . HIS A 1 87 ? 7.316 -3.247 -2.140 1.00 86.69 87 HIS A C 1
ATOM 700 O O . HIS A 1 87 ? 8.026 -3.897 -1.379 1.00 86.69 87 HIS A O 1
ATOM 706 N N . PHE A 1 88 ? 7.640 -3.022 -3.406 1.00 87.81 88 PHE A N 1
ATOM 707 C CA . PHE A 1 88 ? 8.897 -3.440 -4.017 1.00 87.81 88 PHE A CA 1
ATOM 708 C C . PHE A 1 88 ? 9.189 -2.579 -5.243 1.00 87.81 88 PHE A C 1
ATOM 710 O O . PHE A 1 88 ? 8.322 -1.864 -5.744 1.00 87.81 88 PHE A O 1
ATOM 717 N N . PHE A 1 89 ? 10.419 -2.658 -5.735 1.00 87.81 89 PHE A N 1
ATOM 718 C CA . PHE A 1 89 ? 10.817 -2.046 -6.994 1.00 87.81 89 PHE A CA 1
ATOM 719 C C . PHE A 1 89 ? 10.853 -3.111 -8.077 1.00 87.81 89 PHE A C 1
ATOM 721 O O . PHE A 1 89 ? 11.449 -4.161 -7.852 1.00 87.81 89 PHE A O 1
ATOM 728 N N . ALA A 1 90 ? 10.273 -2.842 -9.237 1.00 87.38 90 ALA A N 1
ATOM 729 C CA . ALA A 1 90 ? 10.461 -3.647 -10.436 1.00 87.38 90 ALA A CA 1
ATOM 730 C C . ALA A 1 90 ? 10.368 -2.745 -11.667 1.00 87.38 90 ALA A C 1
ATOM 732 O O . ALA A 1 90 ? 9.873 -1.617 -11.597 1.00 87.38 90 ALA A O 1
ATOM 733 N N . ASP A 1 91 ? 10.896 -3.228 -12.780 1.00 87.31 91 ASP A N 1
ATOM 734 C CA . ASP A 1 91 ? 10.836 -2.519 -14.041 1.00 87.31 91 ASP A CA 1
ATOM 735 C C . ASP A 1 91 ? 9.498 -2.821 -14.729 1.00 87.31 91 ASP A C 1
ATOM 737 O O . ASP A 1 91 ? 9.014 -3.955 -14.738 1.00 87.31 91 ASP A O 1
ATOM 741 N N . MET A 1 92 ? 8.896 -1.799 -15.327 1.00 83.06 92 MET A N 1
ATOM 742 C CA . MET A 1 92 ? 7.699 -1.906 -16.157 1.00 83.06 92 MET A CA 1
ATOM 743 C C . MET A 1 92 ? 7.953 -1.101 -17.422 1.00 83.06 92 MET A C 1
ATOM 745 O O . MET A 1 92 ? 8.355 0.061 -17.357 1.00 83.06 92 MET A O 1
ATOM 749 N N . GLU A 1 93 ? 7.774 -1.754 -18.572 1.00 86.44 93 GLU A N 1
ATOM 750 C CA . GLU A 1 93 ? 8.083 -1.183 -19.891 1.00 86.44 93 GLU A CA 1
ATOM 751 C C . GLU A 1 93 ? 9.545 -0.693 -20.027 1.00 86.44 93 GLU A C 1
ATOM 753 O O . GLU A 1 93 ? 9.849 0.188 -20.825 1.00 86.44 93 GLU A O 1
ATOM 758 N N . GLY A 1 94 ? 10.473 -1.290 -19.267 1.00 83.81 94 GLY A N 1
ATOM 759 C CA . GLY A 1 94 ? 11.905 -0.964 -19.297 1.00 83.81 94 GLY A CA 1
ATOM 760 C C . GLY A 1 94 ? 12.324 0.229 -18.430 1.00 83.81 94 GLY A C 1
ATOM 761 O O . GLY A 1 94 ? 13.517 0.517 -18.351 1.00 83.81 94 GLY A O 1
ATOM 762 N N . ASP A 1 95 ? 11.379 0.886 -17.757 1.00 83.94 95 ASP A N 1
ATOM 763 C CA . ASP A 1 95 ? 11.642 1.938 -16.772 1.00 83.94 95 ASP A CA 1
ATOM 764 C C . ASP A 1 95 ? 11.524 1.388 -15.340 1.00 83.94 95 ASP A C 1
ATOM 766 O O . ASP A 1 95 ? 10.785 0.427 -15.134 1.00 83.94 95 ASP A O 1
ATOM 770 N N . PRO A 1 96 ? 12.188 1.989 -14.332 1.00 81.44 96 PRO A N 1
ATOM 771 C CA . PRO A 1 96 ? 12.068 1.578 -12.935 1.00 81.44 96 PRO A CA 1
ATOM 772 C C . PRO A 1 96 ? 10.806 2.140 -12.257 1.00 81.44 96 PRO A C 1
ATOM 774 O O . PRO A 1 96 ? 10.549 3.351 -12.269 1.00 81.44 96 PRO A O 1
ATOM 777 N N . TRP A 1 97 ? 10.053 1.271 -11.582 1.00 86.25 97 TRP A N 1
ATOM 778 C CA . TRP A 1 97 ? 8.830 1.613 -10.853 1.00 86.25 97 TRP A CA 1
ATOM 779 C C . TRP A 1 97 ? 8.879 1.136 -9.401 1.00 86.25 97 TRP A C 1
ATOM 781 O O . TRP A 1 97 ? 9.625 0.228 -9.030 1.00 86.25 97 TRP A O 1
ATOM 791 N N . VAL A 1 98 ? 8.063 1.774 -8.566 1.00 85.12 98 VAL A N 1
ATOM 792 C CA . VAL A 1 98 ? 7.677 1.272 -7.248 1.00 85.12 98 VAL A CA 1
ATOM 793 C C . VAL A 1 98 ? 6.284 0.694 -7.366 1.00 85.12 98 VAL A C 1
ATOM 795 O O . VAL A 1 98 ? 5.357 1.388 -7.782 1.00 85.12 98 VAL A O 1
ATOM 798 N N . HIS A 1 99 ? 6.127 -0.551 -6.951 1.00 84.06 99 HIS A N 1
ATOM 799 C CA . HIS A 1 99 ? 4.837 -1.207 -6.845 1.00 84.06 99 HIS A CA 1
ATOM 800 C C . HIS A 1 99 ? 4.460 -1.308 -5.375 1.00 84.06 99 HIS A C 1
ATOM 802 O O . HIS A 1 99 ? 5.314 -1.491 -4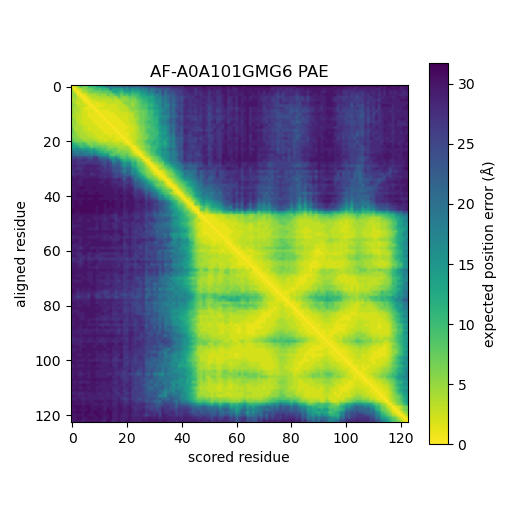.505 1.00 84.06 99 HIS A O 1
ATOM 808 N N . SER A 1 100 ? 3.183 -1.132 -5.068 1.00 83.25 100 SER A N 1
ATOM 809 C CA . SER A 1 100 ? 2.664 -1.211 -3.709 1.00 83.25 100 SER A CA 1
ATOM 810 C C . SER A 1 100 ? 1.286 -1.849 -3.695 1.00 83.25 100 SER A C 1
ATOM 812 O O . SER A 1 100 ? 0.437 -1.513 -4.513 1.00 83.25 100 SER A O 1
ATOM 814 N N . ALA A 1 101 ? 1.055 -2.719 -2.726 1.00 83.06 101 ALA A N 1
ATOM 815 C CA . ALA A 1 101 ? -0.249 -3.240 -2.374 1.00 83.06 101 ALA A CA 1
ATOM 816 C C . ALA A 1 101 ? -0.608 -2.808 -0.956 1.00 83.06 101 ALA A C 1
ATOM 818 O O . ALA A 1 101 ? 0.219 -2.886 -0.046 1.00 83.06 101 ALA A O 1
ATOM 819 N N . PHE A 1 102 ? -1.850 -2.380 -0.769 1.00 79.50 102 PHE A N 1
ATOM 820 C CA . PHE A 1 102 ? -2.414 -2.001 0.518 1.00 79.50 102 PHE A CA 1
ATOM 821 C C . PHE A 1 102 ? -3.598 -2.902 0.819 1.00 79.50 102 PHE A C 1
ATOM 823 O O . PHE A 1 102 ? -4.575 -2.877 0.080 1.00 79.50 102 PHE A O 1
ATOM 830 N N . VAL A 1 103 ? -3.539 -3.649 1.915 1.00 79.75 103 VAL A N 1
ATOM 831 C CA . VAL A 1 103 ? -4.686 -4.389 2.444 1.00 79.75 103 VAL A CA 1
ATOM 832 C C . VAL A 1 103 ? -5.177 -3.662 3.679 1.00 79.75 103 VAL A C 1
ATOM 834 O O . VAL A 1 103 ? -4.425 -3.476 4.636 1.00 79.75 103 VAL A O 1
ATOM 837 N N . LEU A 1 104 ? -6.425 -3.215 3.648 1.00 76.69 104 LEU A N 1
ATOM 838 C CA . LEU A 1 104 ? -7.047 -2.494 4.750 1.00 76.69 104 LEU A CA 1
ATOM 839 C C . LEU A 1 104 ? -7.796 -3.453 5.677 1.00 76.69 104 LEU A C 1
ATOM 841 O O . LEU A 1 104 ? -8.204 -4.545 5.289 1.00 76.69 104 LEU A O 1
ATOM 845 N N . ARG A 1 105 ? -8.047 -3.007 6.909 1.00 69.25 105 ARG A N 1
ATOM 846 C CA . ARG A 1 105 ? -8.814 -3.754 7.922 1.00 69.25 105 ARG A CA 1
ATOM 847 C C . ARG A 1 105 ? -10.185 -4.253 7.445 1.00 69.25 105 ARG A C 1
ATOM 849 O O . ARG A 1 105 ? -10.659 -5.265 7.943 1.00 69.25 105 ARG A O 1
ATOM 856 N N . ASN A 1 106 ? -10.827 -3.555 6.510 1.00 72.00 106 ASN A N 1
ATOM 857 C CA . ASN A 1 106 ? -12.117 -3.959 5.937 1.00 72.00 106 ASN A CA 1
ATOM 858 C C . ASN A 1 106 ? -11.997 -5.063 4.863 1.00 72.00 106 ASN A C 1
ATOM 860 O O . ASN A 1 106 ? -12.991 -5.377 4.217 1.00 72.00 106 ASN A O 1
ATOM 864 N N . GLY A 1 107 ? -10.799 -5.606 4.627 1.00 67.88 107 GLY A N 1
ATOM 865 C CA . GLY A 1 107 ? -10.541 -6.639 3.622 1.00 67.88 107 GLY A CA 1
ATOM 866 C C . GLY A 1 107 ? -10.364 -6.114 2.194 1.00 67.88 107 GLY A C 1
ATOM 867 O O . GLY A 1 107 ? -10.099 -6.905 1.296 1.00 67.88 107 GLY A O 1
ATOM 868 N N . SER A 1 108 ? -10.481 -4.801 1.960 1.00 70.38 108 SER A N 1
ATOM 869 C CA . SER A 1 108 ? -10.202 -4.221 0.641 1.00 70.38 108 SER A CA 1
ATOM 870 C C . SER A 1 108 ? -8.702 -4.202 0.347 1.00 70.38 108 SER A C 1
ATOM 872 O O . SER A 1 108 ? -7.888 -3.909 1.230 1.00 70.38 108 SER A O 1
ATOM 874 N N . ALA A 1 109 ? -8.354 -4.501 -0.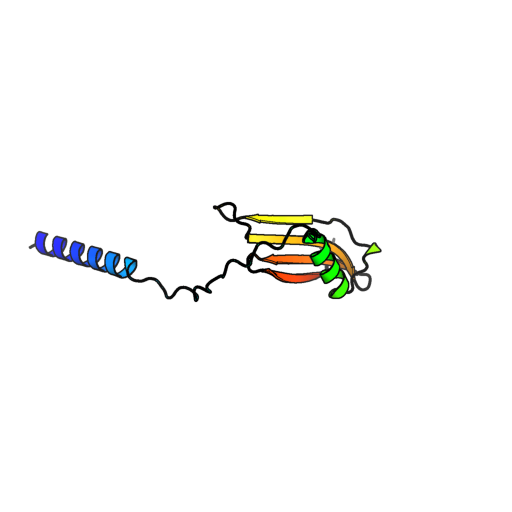904 1.00 75.19 109 ALA A N 1
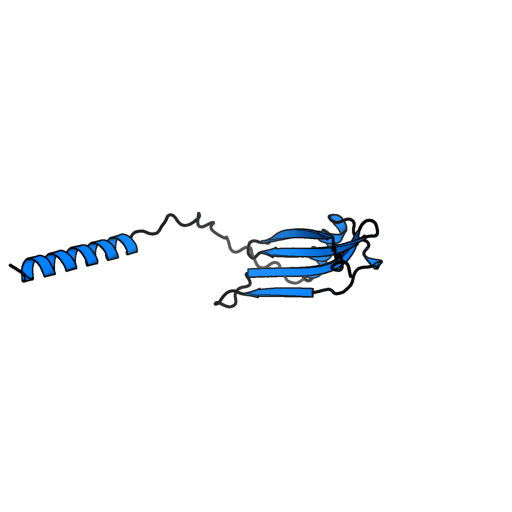ATOM 875 C CA . ALA A 1 109 ? -6.993 -4.459 -1.414 1.00 75.19 109 ALA A CA 1
ATOM 876 C C . ALA A 1 109 ? -6.872 -3.395 -2.513 1.00 75.19 109 ALA A C 1
ATOM 878 O O . ALA A 1 109 ? -7.711 -3.321 -3.409 1.00 75.19 109 ALA A O 1
ATOM 879 N N . TYR A 1 110 ? -5.821 -2.582 -2.445 1.00 76.88 110 TYR A N 1
ATOM 880 C CA . TYR A 1 110 ? -5.496 -1.568 -3.445 1.00 76.88 110 TYR A CA 1
ATOM 881 C C . TYR A 1 110 ? -4.100 -1.814 -3.978 1.00 76.88 110 TYR A C 1
ATOM 883 O O . TYR A 1 110 ? -3.150 -1.896 -3.201 1.00 76.88 110 TYR A O 1
ATOM 891 N N . LEU A 1 111 ? -3.974 -1.878 -5.296 1.00 80.88 111 LEU A N 1
ATOM 892 C CA . LEU A 1 111 ? -2.696 -2.011 -5.974 1.00 80.88 111 LEU A CA 1
ATOM 893 C C . LEU A 1 111 ? -2.327 -0.671 -6.611 1.00 80.88 111 LEU A C 1
ATOM 895 O O . LEU A 1 111 ? -3.177 0.035 -7.149 1.00 80.88 111 LEU A O 1
ATOM 899 N N . SER A 1 112 ? -1.058 -0.299 -6.520 1.00 80.56 112 SER A N 1
ATOM 900 C CA . SER A 1 112 ? -0.536 0.960 -7.034 1.00 80.56 112 SER A CA 1
ATOM 901 C C . SER A 1 112 ? 0.835 0.744 -7.655 1.00 80.56 112 SER A C 1
ATOM 903 O O . SER A 1 112 ? 1.644 -0.031 -7.145 1.00 80.56 112 SER A O 1
ATOM 905 N N . SER A 1 113 ? 1.096 1.451 -8.749 1.00 80.12 113 SER A N 1
ATOM 906 C CA . SER A 1 113 ? 2.403 1.509 -9.397 1.00 80.12 113 SER A CA 1
ATOM 907 C C . SER A 1 113 ? 2.760 2.962 -9.654 1.00 80.12 113 SER A C 1
ATOM 909 O O . SER A 1 113 ? 1.969 3.709 -10.230 1.00 80.12 113 SER A O 1
ATOM 911 N N . GLN A 1 114 ? 3.952 3.367 -9.233 1.00 80.81 114 GLN A N 1
ATOM 912 C CA . GLN A 1 114 ? 4.461 4.715 -9.430 1.00 80.81 114 GLN A CA 1
ATOM 913 C C . GLN A 1 114 ? 5.828 4.672 -10.100 1.00 80.81 114 GLN A C 1
ATOM 915 O O . GLN A 1 114 ? 6.767 4.060 -9.593 1.00 80.81 114 GLN A O 1
ATOM 920 N N . ARG A 1 115 ? 5.947 5.365 -11.233 1.00 79.50 115 ARG A N 1
ATOM 921 C CA . ARG A 1 115 ? 7.217 5.508 -11.934 1.00 79.50 115 ARG A CA 1
ATOM 922 C C . ARG A 1 115 ? 8.173 6.354 -11.109 1.00 79.50 115 ARG A C 1
ATOM 924 O O . ARG A 1 115 ? 7.804 7.428 -10.627 1.00 79.50 115 ARG A O 1
ATOM 931 N N . LEU A 1 116 ? 9.415 5.901 -10.980 1.00 69.94 116 LEU A N 1
ATOM 932 C CA . LEU A 1 116 ? 10.466 6.693 -10.356 1.00 69.94 116 LEU A CA 1
ATOM 933 C C . LEU A 1 116 ? 11.042 7.671 -11.377 1.00 69.94 116 LEU A C 1
ATOM 935 O O . LEU A 1 116 ? 12.092 7.431 -11.967 1.00 69.94 116 LEU A O 1
ATOM 939 N N . ASP A 1 117 ? 10.391 8.817 -11.550 1.00 64.69 117 ASP A N 1
ATOM 940 C CA . ASP A 1 117 ? 10.998 9.948 -12.253 1.00 64.69 117 ASP A CA 1
ATOM 941 C C . ASP A 1 117 ? 12.043 10.632 -11.351 1.00 64.69 117 ASP A C 1
ATOM 943 O O . ASP A 1 117 ? 11.902 11.790 -10.955 1.00 64.69 117 ASP A O 1
ATOM 947 N N . TYR A 1 118 ? 13.125 9.924 -11.006 1.00 52.19 118 TYR A N 1
ATOM 948 C CA . TYR A 1 118 ? 14.286 10.568 -10.400 1.00 52.19 118 TYR A CA 1
ATOM 949 C C . TYR A 1 118 ? 15.015 11.372 -11.477 1.00 52.19 118 TYR A C 1
ATOM 951 O O . TYR A 1 118 ? 15.887 10.875 -12.190 1.00 52.19 118 TYR A O 1
ATOM 959 N N . ARG A 1 119 ? 14.644 12.646 -11.611 1.00 51.09 119 ARG A N 1
ATOM 960 C CA . ARG A 1 119 ? 15.469 13.625 -12.315 1.00 51.09 119 ARG A CA 1
ATOM 961 C C . ARG A 1 119 ? 16.470 14.174 -11.302 1.00 51.09 119 ARG A C 1
ATOM 963 O O . ARG A 1 119 ? 16.033 14.872 -10.385 1.00 51.09 119 ARG A O 1
ATOM 970 N N . PRO A 1 120 ? 17.782 13.898 -11.428 1.00 44.78 120 PRO A N 1
ATOM 971 C CA . PRO A 1 120 ? 18.755 14.626 -10.629 1.00 44.78 120 PRO A CA 1
ATOM 972 C C . PRO A 1 120 ? 18.530 16.128 -10.866 1.00 44.78 120 PRO A C 1
ATOM 974 O O . PRO A 1 120 ? 18.281 16.522 -12.016 1.00 44.78 120 PRO A O 1
ATOM 977 N N . PRO A 1 121 ? 18.563 16.976 -9.820 1.00 52.25 121 PRO A N 1
ATOM 978 C CA . PRO A 1 121 ? 18.598 18.413 -10.038 1.00 52.25 121 PRO A CA 1
ATOM 979 C C . PRO A 1 121 ? 19.785 18.671 -10.965 1.00 52.25 121 PRO A C 1
ATOM 981 O O . PRO A 1 121 ? 20.892 18.215 -10.681 1.00 52.25 121 PRO A O 1
ATOM 984 N N . ARG A 1 122 ? 19.515 19.270 -12.132 1.00 52.53 122 ARG A N 1
ATOM 985 C CA . ARG A 1 122 ? 20.538 19.568 -13.142 1.00 52.53 122 ARG A CA 1
ATOM 986 C C . ARG A 1 122 ? 21.738 20.203 -12.430 1.00 52.53 122 ARG A C 1
ATOM 988 O O . ARG A 1 122 ? 21.546 21.195 -11.730 1.00 52.53 122 ARG A O 1
ATOM 995 N N . ALA A 1 123 ? 22.905 19.573 -12.564 1.00 46.47 123 ALA A N 1
ATOM 996 C CA . ALA A 1 123 ? 24.177 20.131 -12.116 1.00 46.47 123 ALA A CA 1
ATOM 997 C C . ALA A 1 123 ? 24.531 21.379 -12.934 1.00 46.47 123 ALA A C 1
ATOM 999 O O . ALA A 1 123 ? 24.143 21.421 -14.128 1.00 46.47 123 ALA A O 1
#

Nearest PDB structures (foldseek):
  3q2p-assembly3_C  TM=5.326E-01  e=2.185E-01  Dioscoreophyllum cumminsii
  5yct-assembly1_A  TM=5.266E-01  e=3.411E-01  Dioscoreophyllum cumminsii
  5ezo-assembly1_A  TM=5.978E-01  e=7.858E-01  Plasmodium falciparum 3D7
  8bk2-assembly3_C  TM=6.337E-01  e=3.339E+00  Neisseria meningitidis serogroup B
  6xrr-assembly4_H  TM=4.635E-01  e=3.946E+00  Salmonella enterica subsp. enterica serovar Typhimurium str. LT2

Secondary structure (DSSP, 8-state):
-HHHHHHHHHHHHHHHHHHHHH-----S------------GGG---HHHHHHHHHHHHS--EEEEEEEEEEEEEE-TTS-EEEEEEEEEEEETTEEEEEEEEEETTS-EEEEEEE----PPP-